Protein AF-A0A936QJ39-F1 (afdb_monomer_lite)

Radius of gyration: 16.29 Å; chains: 1; bounding box: 36×20×46 Å

Foldseek 3Di:
DDLAPLLVVLVVVLVVVLVVLVVVLVVLCVVQVPDPPDCDDDPVSVVSSVVSVVSVVVCVVLSVVLVVCCVPPHNVVSNVVSVD

pLDDT: mean 84.22, std 7.62, range [49.09, 93.25]

Secondary structure (DSSP, 8-state):
--S-HHHHHHHHHHHHHHHHHHHHHHHHHHHHT--TT---SSHHHHHHHHHHHHHHHHHHHHHHHHHHHHHHT-HHHHHHHHH-

Sequence (84 aa):
MNAYPITALATLVIAALMFVLAFNVGKARMKYGVKAPATTGEPTFERIYRVQMNTLESAICFLPCLWVFAAFMSDCWAGIVAAV

Structure (mmCIF, N/CA/C/O backbone):
data_AF-A0A936QJ39-F1
#
_entry.id   AF-A0A936QJ39-F1
#
loop_
_atom_site.group_PDB
_atom_site.id
_atom_site.type_symbol
_atom_site.label_atom_id
_atom_site.label_alt_id
_atom_site.label_comp_id
_atom_site.label_asym_id
_atom_site.label_entity_id
_atom_site.label_seq_id
_atom_site.pdbx_PDB_ins_code
_atom_site.Cartn_x
_atom_site.Cartn_y
_atom_site.Cartn_z
_atom_site.occupancy
_atom_site.B_iso_or_equiv
_atom_site.auth_seq_id
_atom_site.auth_comp_id
_atom_site.auth_asym_id
_atom_site.auth_atom_id
_atom_site.pdbx_PDB_model_num
ATOM 1 N N . MET A 1 1 ? 7.568 10.177 -23.980 1.00 49.09 1 MET A N 1
ATOM 2 C CA . MET A 1 1 ? 7.577 8.698 -23.993 1.00 49.09 1 MET A CA 1
ATOM 3 C C . MET A 1 1 ? 7.748 8.262 -22.547 1.00 49.09 1 MET A C 1
ATOM 5 O O . MET A 1 1 ? 8.773 8.589 -21.967 1.00 49.09 1 MET A O 1
ATOM 9 N N . ASN A 1 2 ? 6.718 7.683 -21.922 1.00 60.97 2 ASN A N 1
ATOM 10 C CA . ASN A 1 2 ? 6.789 7.301 -20.506 1.00 60.97 2 ASN A CA 1
ATOM 11 C C . ASN A 1 2 ? 7.747 6.118 -20.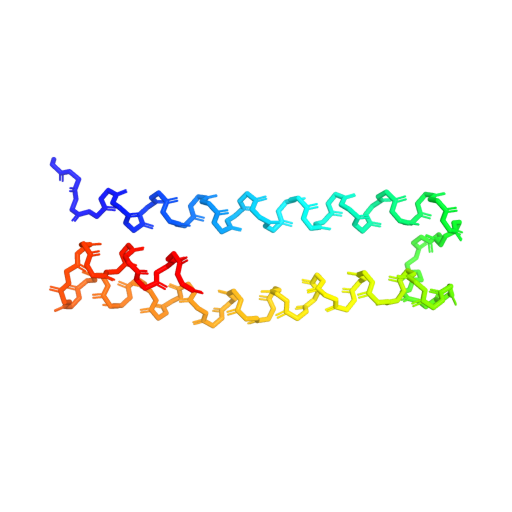361 1.00 60.97 2 ASN A C 1
ATOM 13 O O . ASN A 1 2 ? 7.537 5.098 -21.008 1.00 60.97 2 ASN A O 1
ATOM 17 N N . ALA A 1 3 ? 8.792 6.271 -19.549 1.00 67.75 3 ALA A N 1
ATOM 18 C CA . ALA A 1 3 ? 9.822 5.249 -19.383 1.00 67.75 3 ALA A CA 1
ATOM 19 C C . ALA A 1 3 ? 9.327 4.013 -18.602 1.00 67.75 3 ALA A C 1
ATOM 21 O O . ALA A 1 3 ? 9.826 2.924 -18.850 1.00 67.75 3 ALA A O 1
ATOM 22 N N . TYR A 1 4 ? 8.329 4.169 -17.715 1.00 78.38 4 TYR A N 1
ATOM 23 C CA . TYR A 1 4 ? 7.841 3.095 -16.829 1.00 78.38 4 TYR A CA 1
ATOM 24 C C . TYR A 1 4 ? 6.309 3.111 -16.618 1.00 78.38 4 TYR A C 1
ATOM 26 O O . TYR A 1 4 ? 5.835 3.335 -15.498 1.00 78.38 4 TYR A O 1
ATOM 34 N N . PRO A 1 5 ? 5.490 2.976 -17.680 1.00 82.38 5 PRO A N 1
ATOM 35 C CA . PRO A 1 5 ? 4.031 3.009 -17.557 1.00 82.38 5 PRO A CA 1
ATOM 36 C C . PRO A 1 5 ? 3.466 1.880 -16.678 1.00 82.38 5 PRO A C 1
ATOM 38 O O . PRO A 1 5 ? 2.496 2.112 -15.954 1.00 82.38 5 PRO A O 1
ATOM 41 N N . ILE A 1 6 ? 4.061 0.684 -16.705 1.00 83.19 6 ILE A N 1
ATOM 42 C CA . ILE A 1 6 ? 3.560 -0.486 -15.971 1.00 83.19 6 ILE A CA 1
ATOM 43 C C . ILE A 1 6 ? 3.908 -0.363 -14.484 1.00 83.19 6 ILE A C 1
ATOM 45 O O . ILE A 1 6 ? 3.044 -0.570 -13.632 1.00 83.19 6 ILE A O 1
ATOM 49 N N . THR A 1 7 ? 5.130 0.060 -14.158 1.00 84.19 7 THR A N 1
ATOM 50 C CA . THR A 1 7 ? 5.557 0.288 -12.766 1.00 84.19 7 THR A CA 1
ATOM 51 C C . THR A 1 7 ? 4.761 1.419 -12.101 1.00 84.19 7 THR A C 1
ATOM 53 O O . THR A 1 7 ? 4.395 1.331 -10.923 1.00 84.19 7 THR A O 1
ATOM 56 N N . ALA A 1 8 ? 4.422 2.470 -12.856 1.00 85.19 8 ALA A N 1
ATOM 57 C CA . ALA A 1 8 ? 3.554 3.542 -12.369 1.00 85.19 8 ALA A CA 1
ATOM 58 C C . ALA A 1 8 ? 2.128 3.040 -12.080 1.00 85.19 8 ALA A C 1
ATOM 60 O O . ALA A 1 8 ? 1.563 3.358 -11.031 1.00 85.19 8 ALA A O 1
ATOM 61 N N . LEU A 1 9 ? 1.563 2.210 -12.966 1.00 87.50 9 LEU A N 1
ATOM 62 C CA . LEU A 1 9 ? 0.256 1.584 -12.749 1.00 87.50 9 LEU A CA 1
ATOM 63 C C . LEU A 1 9 ? 0.275 0.660 -11.524 1.00 87.50 9 LEU A C 1
ATOM 65 O O . LEU A 1 9 ? -0.623 0.742 -10.689 1.00 87.50 9 LEU A O 1
ATOM 69 N N . ALA A 1 10 ? 1.321 -0.152 -11.363 1.00 87.31 10 ALA A N 1
ATOM 70 C CA . ALA A 1 10 ? 1.504 -1.005 -10.192 1.00 87.31 10 ALA A CA 1
ATOM 71 C C . ALA A 1 10 ? 1.540 -0.194 -8.885 1.00 87.31 10 ALA A C 1
ATOM 73 O O . ALA A 1 10 ? 0.865 -0.538 -7.914 1.00 87.31 10 ALA A O 1
ATOM 74 N N . THR A 1 11 ? 2.250 0.936 -8.879 1.00 88.50 11 THR A N 1
ATOM 75 C CA . THR A 1 11 ? 2.294 1.847 -7.724 1.00 88.50 11 THR A CA 1
ATOM 76 C C . THR A 1 11 ? 0.902 2.394 -7.381 1.00 88.50 11 THR A C 1
ATOM 78 O O . THR A 1 11 ? 0.530 2.440 -6.207 1.00 88.50 11 THR A O 1
ATOM 81 N N . LEU A 1 12 ? 0.096 2.756 -8.388 1.00 89.56 12 LEU A N 1
ATOM 82 C CA . LEU A 1 12 ? -1.289 3.200 -8.181 1.00 89.56 12 LEU A CA 1
ATOM 83 C C . LEU A 1 12 ? -2.180 2.091 -7.611 1.00 89.56 12 LEU A C 1
ATOM 85 O O . LEU A 1 12 ? -2.996 2.363 -6.731 1.00 89.56 12 LEU A O 1
ATOM 89 N N . VAL A 1 13 ? -2.016 0.849 -8.071 1.00 90.62 13 VAL A N 1
ATOM 90 C CA . VAL A 1 13 ? -2.762 -0.307 -7.548 1.00 90.62 13 VAL A CA 1
ATOM 91 C C . VAL A 1 13 ? -2.412 -0.564 -6.080 1.00 90.62 13 VAL A C 1
ATOM 93 O O . VAL A 1 13 ? -3.317 -0.731 -5.262 1.00 90.62 13 VAL A O 1
ATOM 96 N N . ILE A 1 14 ? -1.126 -0.516 -5.716 1.00 90.62 14 ILE A N 1
ATOM 97 C CA . ILE A 1 14 ? -0.678 -0.657 -4.320 1.00 90.62 14 ILE A CA 1
ATOM 98 C C . ILE A 1 14 ? -1.261 0.467 -3.455 1.00 90.62 14 ILE A C 1
ATOM 100 O O . ILE A 1 14 ? -1.792 0.208 -2.374 1.00 90.62 14 ILE A O 1
ATOM 104 N N . ALA A 1 15 ? -1.233 1.713 -3.936 1.00 91.44 15 ALA A N 1
ATOM 105 C CA . ALA A 1 15 ? -1.840 2.836 -3.226 1.00 91.44 15 ALA A CA 1
ATOM 106 C C . ALA A 1 15 ? -3.355 2.638 -3.030 1.00 91.44 15 ALA A C 1
ATOM 108 O O . ALA A 1 15 ? -3.867 2.838 -1.927 1.00 91.44 15 ALA A O 1
ATOM 109 N N . ALA A 1 16 ? -4.072 2.185 -4.062 1.00 92.00 16 ALA A N 1
ATOM 110 C CA . ALA A 1 16 ? -5.500 1.888 -3.974 1.00 92.00 16 ALA A CA 1
ATOM 111 C C . ALA A 1 16 ? -5.796 0.774 -2.952 1.00 92.00 16 ALA A C 1
ATOM 113 O O . ALA A 1 16 ? -6.711 0.921 -2.138 1.00 92.00 16 ALA A O 1
ATOM 114 N N . LEU A 1 17 ? -4.996 -0.297 -2.930 1.00 91.19 17 LEU A N 1
ATOM 115 C CA . LEU A 1 17 ? -5.103 -1.368 -1.935 1.00 91.19 17 LEU A CA 1
ATOM 116 C C . LEU A 1 17 ? -4.946 -0.823 -0.507 1.00 91.19 17 LEU A C 1
ATOM 118 O O . LEU A 1 17 ? -5.755 -1.135 0.369 1.00 91.19 17 LEU A O 1
ATOM 122 N N . MET A 1 18 ? -3.952 0.039 -0.284 1.00 91.62 18 MET A N 1
ATOM 123 C CA . MET A 1 18 ? -3.717 0.685 1.010 1.00 91.62 18 MET A CA 1
ATOM 124 C C . MET A 1 18 ? -4.911 1.537 1.459 1.00 91.62 18 MET A C 1
ATOM 126 O O . MET A 1 18 ? -5.315 1.464 2.624 1.00 91.62 18 MET A O 1
ATOM 130 N N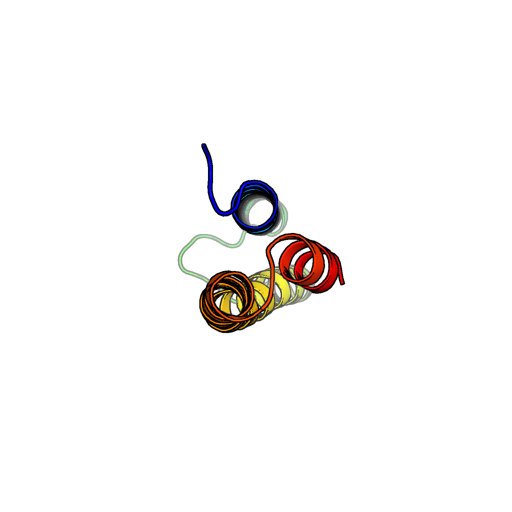 . PHE A 1 19 ? -5.528 2.288 0.542 1.00 91.94 19 PHE A N 1
ATOM 131 C CA . PHE A 1 19 ? -6.755 3.040 0.826 1.00 91.94 19 PHE A CA 1
ATOM 132 C C . PHE A 1 19 ? -7.931 2.128 1.193 1.00 91.94 19 PHE A C 1
ATOM 134 O O . PHE A 1 19 ? -8.649 2.415 2.153 1.00 91.94 19 PHE A O 1
ATOM 141 N N . VAL A 1 20 ? -8.117 1.013 0.481 1.00 92.00 20 VAL A N 1
ATOM 142 C CA . VAL A 1 20 ? -9.181 0.038 0.780 1.00 92.00 20 VAL A CA 1
ATOM 143 C C . VAL A 1 20 ? -8.980 -0.588 2.162 1.00 92.00 20 VAL A C 1
ATOM 145 O O . VAL A 1 20 ? -9.934 -0.683 2.939 1.00 92.00 20 VAL A O 1
ATOM 148 N N . LEU A 1 21 ? -7.748 -0.967 2.513 1.00 91.25 21 LEU A N 1
ATOM 149 C CA . LEU A 1 21 ? -7.425 -1.501 3.839 1.00 91.25 21 LEU A CA 1
ATOM 150 C C . LEU A 1 21 ? -7.682 -0.468 4.943 1.00 91.25 21 LEU A C 1
ATOM 152 O O . LEU A 1 21 ? -8.311 -0.795 5.952 1.00 91.25 21 LEU A O 1
ATOM 156 N N . ALA A 1 22 ? -7.273 0.787 4.738 1.00 89.56 22 ALA A N 1
ATOM 157 C CA . ALA A 1 22 ? -7.536 1.872 5.682 1.00 89.56 22 ALA A CA 1
ATOM 158 C C . ALA A 1 22 ? -9.045 2.118 5.869 1.00 89.56 22 ALA A C 1
ATOM 160 O O . ALA A 1 22 ? -9.522 2.263 6.999 1.00 89.56 22 ALA A O 1
ATOM 161 N N . PHE A 1 23 ? -9.818 2.094 4.781 1.00 90.94 23 PHE A N 1
ATOM 162 C CA . PHE A 1 23 ? -11.274 2.218 4.832 1.00 90.94 23 PHE A CA 1
ATOM 163 C C . PHE A 1 23 ? -11.930 1.046 5.576 1.00 90.94 23 PHE A C 1
ATOM 165 O O . PHE A 1 23 ? -12.833 1.256 6.389 1.00 90.94 23 PHE A O 1
ATOM 172 N N . ASN A 1 24 ? -11.444 -0.182 5.375 1.00 89.25 24 ASN A N 1
ATOM 173 C CA . ASN A 1 24 ? -11.920 -1.363 6.098 1.00 89.25 24 ASN A CA 1
ATOM 174 C C . ASN A 1 24 ? -11.638 -1.275 7.603 1.00 89.25 24 ASN A C 1
ATOM 176 O O . ASN A 1 24 ? -12.523 -1.594 8.401 1.00 89.25 24 ASN A O 1
ATOM 180 N N . VAL A 1 25 ? -10.463 -0.776 8.004 1.00 88.06 25 VAL A N 1
ATOM 181 C CA . VAL A 1 25 ? -10.162 -0.472 9.414 1.00 88.06 25 VAL A CA 1
ATOM 182 C C . VAL A 1 25 ? -11.115 0.601 9.944 1.00 88.06 25 VAL A C 1
ATOM 184 O O . VAL A 1 25 ? -11.662 0.436 11.031 1.00 88.06 25 VAL A O 1
ATOM 187 N N . GLY A 1 26 ? -11.377 1.669 9.184 1.00 87.06 26 GLY A N 1
ATOM 188 C CA . GLY A 1 26 ? -12.339 2.715 9.556 1.00 87.06 26 GLY A CA 1
ATOM 189 C C . GLY A 1 26 ? -13.757 2.173 9.772 1.00 87.06 26 GLY A C 1
ATOM 190 O O . GLY A 1 26 ? -14.384 2.449 10.797 1.00 87.06 26 GLY A O 1
ATOM 191 N N . LYS A 1 27 ? -14.240 1.315 8.867 1.00 88.19 27 LYS A N 1
ATOM 192 C CA . LYS A 1 27 ? -15.520 0.607 9.031 1.00 88.19 27 LYS A CA 1
ATOM 193 C C . LYS A 1 27 ? -15.519 -0.307 10.254 1.00 88.19 27 LYS A C 1
ATOM 195 O O . LYS A 1 27 ? -16.515 -0.354 10.973 1.00 88.19 27 LYS A O 1
ATOM 200 N N . ALA A 1 28 ? -14.418 -1.012 10.511 1.00 85.94 28 ALA A N 1
ATOM 201 C CA . ALA A 1 28 ? -14.279 -1.855 11.692 1.00 85.94 28 ALA A CA 1
ATOM 202 C C . ALA A 1 28 ? -14.300 -1.023 12.988 1.00 85.94 28 ALA A C 1
ATOM 204 O O . ALA A 1 28 ? -14.979 -1.416 13.934 1.00 85.94 28 ALA A O 1
ATOM 205 N N . ARG A 1 29 ? -13.670 0.162 13.016 1.00 86.00 29 ARG A N 1
ATOM 206 C CA . ARG A 1 29 ? -13.752 1.096 14.158 1.00 86.00 29 ARG A CA 1
ATOM 207 C C . ARG A 1 29 ? -15.197 1.472 14.475 1.00 86.00 29 ARG A C 1
ATOM 209 O O . ARG A 1 29 ? -15.595 1.412 15.634 1.00 86.00 29 ARG A O 1
ATOM 216 N N . MET A 1 30 ? -15.985 1.797 13.449 1.00 85.38 30 MET A N 1
ATOM 217 C CA . MET A 1 30 ? -17.405 2.134 13.612 1.00 85.38 30 MET A CA 1
ATOM 218 C C . MET A 1 30 ? -18.236 0.932 14.076 1.00 85.38 30 MET A C 1
ATOM 220 O O . MET A 1 30 ? -19.089 1.082 14.946 1.00 85.38 30 MET A O 1
ATOM 224 N N . LYS A 1 31 ? -17.974 -0.262 13.52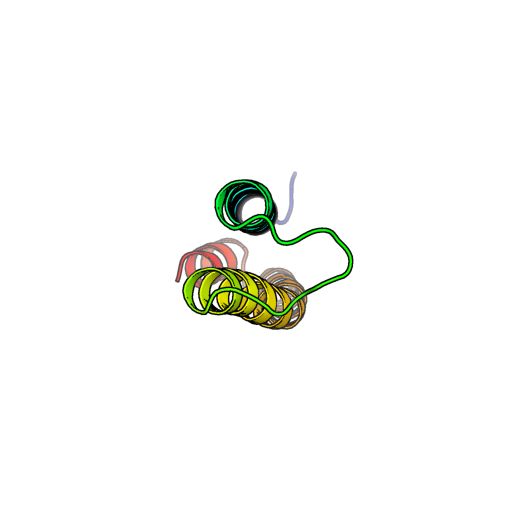9 1.00 85.88 31 LYS A N 1
ATOM 225 C CA . LYS A 1 31 ? -18.716 -1.490 13.858 1.00 85.88 31 LYS A CA 1
ATOM 226 C C . LYS A 1 31 ? -18.457 -1.981 15.285 1.00 85.88 31 LYS A C 1
ATOM 228 O O . LYS A 1 31 ? -19.396 -2.407 15.947 1.00 85.88 31 LYS A O 1
ATOM 233 N N . TYR A 1 32 ? -17.206 -1.937 15.742 1.00 84.44 32 TYR A N 1
ATOM 234 C CA . TYR A 1 32 ? -16.799 -2.447 17.057 1.00 84.44 32 TYR A CA 1
ATOM 235 C C . TYR A 1 32 ? -16.713 -1.355 18.137 1.00 84.44 32 TYR A C 1
ATOM 237 O O . TYR A 1 32 ? -16.314 -1.634 19.262 1.00 84.44 32 TYR A O 1
ATOM 245 N N . GLY A 1 33 ? -17.079 -0.108 17.815 1.00 82.06 33 GLY A N 1
ATOM 246 C CA . GLY A 1 33 ? -17.133 0.995 18.781 1.00 82.06 33 GLY A CA 1
ATOM 247 C C . GLY A 1 33 ? -15.770 1.450 19.318 1.00 82.06 33 GLY A C 1
ATOM 248 O O . GLY A 1 33 ? -15.707 2.101 20.362 1.00 82.06 33 GLY A O 1
ATOM 249 N N . VAL A 1 34 ? -14.675 1.131 18.622 1.00 80.12 34 VAL A N 1
ATOM 250 C CA . VAL A 1 34 ? -13.312 1.478 19.048 1.00 80.12 34 VAL A CA 1
ATOM 251 C C . VAL A 1 34 ? -13.037 2.948 18.720 1.00 80.12 34 VAL A C 1
ATOM 253 O O . VAL A 1 34 ? -12.663 3.300 17.595 1.00 80.12 34 VAL A O 1
ATOM 256 N N . LYS A 1 35 ? -13.237 3.827 19.710 1.00 78.38 35 LYS A N 1
ATOM 257 C CA . LYS A 1 35 ? -12.933 5.262 19.594 1.00 78.38 35 LYS A CA 1
ATOM 258 C C . LYS A 1 35 ? -11.429 5.476 19.413 1.00 78.38 35 LYS A C 1
ATOM 260 O O . LYS A 1 35 ? -10.618 4.909 20.141 1.00 78.38 35 LYS A O 1
ATOM 265 N N . ALA A 1 36 ? -11.048 6.327 18.461 1.00 75.06 36 ALA A N 1
ATOM 266 C CA . ALA A 1 36 ? -9.666 6.794 18.357 1.00 75.06 36 ALA A CA 1
ATOM 267 C C . ALA A 1 36 ? -9.241 7.479 19.679 1.00 75.06 36 ALA A C 1
ATOM 269 O O . ALA A 1 36 ? -10.079 8.160 20.276 1.00 75.06 36 ALA A O 1
ATOM 270 N N . PRO A 1 37 ? -7.990 7.322 20.162 1.00 75.19 37 PRO A N 1
ATOM 271 C CA . PRO A 1 37 ? -6.821 6.695 19.528 1.00 75.19 37 PRO A CA 1
ATOM 272 C C . PRO A 1 37 ? -6.648 5.194 19.824 1.00 75.19 37 PRO A C 1
ATOM 274 O O . PRO A 1 37 ? -5.614 4.632 19.471 1.00 75.19 37 PRO A O 1
ATOM 277 N N . ALA A 1 38 ? -7.619 4.533 20.463 1.00 78.44 38 ALA A N 1
ATOM 278 C CA . ALA A 1 38 ? -7.463 3.134 20.847 1.00 78.44 38 ALA A CA 1
ATOM 279 C C . ALA A 1 38 ? -7.224 2.236 19.617 1.00 78.44 38 ALA A C 1
ATOM 281 O O . ALA A 1 38 ? -7.890 2.355 18.577 1.00 78.44 38 ALA A O 1
ATOM 282 N N . THR A 1 39 ? -6.228 1.361 19.740 1.00 79.38 39 THR A N 1
ATOM 283 C CA . THR A 1 39 ? -5.847 0.333 18.757 1.00 79.38 39 THR A CA 1
ATOM 284 C C . THR A 1 39 ? -6.136 -1.080 19.259 1.00 79.38 39 THR A C 1
ATOM 286 O O . THR A 1 39 ? -5.944 -2.039 18.518 1.00 79.38 39 THR A O 1
ATOM 289 N N . THR A 1 40 ? -6.634 -1.198 20.487 1.00 76.25 40 THR A N 1
ATOM 290 C CA . THR A 1 40 ? -7.009 -2.445 21.148 1.00 76.25 40 THR A CA 1
ATOM 291 C C . THR A 1 40 ? -8.489 -2.421 21.508 1.00 76.25 40 THR A C 1
ATOM 293 O O . THR A 1 40 ? -9.082 -1.353 21.700 1.00 76.25 40 THR A O 1
ATOM 296 N N . GLY A 1 41 ? -9.109 -3.596 21.555 1.00 79.56 41 GLY A N 1
ATOM 297 C CA . GLY A 1 41 ? -10.536 -3.709 21.833 1.00 79.56 41 GLY A CA 1
ATOM 298 C C . GLY A 1 41 ? -11.070 -5.091 21.496 1.00 79.56 41 GLY A C 1
ATOM 299 O O . GLY A 1 41 ? -10.772 -6.066 22.175 1.00 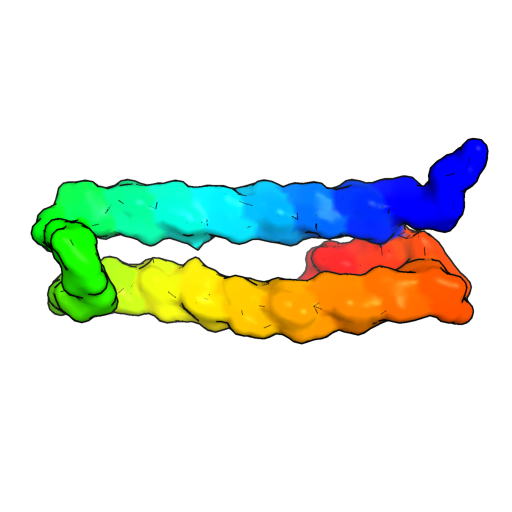79.56 41 GLY A O 1
ATOM 300 N N . GLU A 1 42 ? -11.901 -5.171 20.460 1.00 85.06 42 GLU A N 1
ATOM 301 C CA . GLU A 1 42 ? -12.469 -6.443 20.023 1.00 85.06 42 GLU A CA 1
ATOM 302 C C . GLU A 1 42 ? -11.430 -7.246 19.196 1.00 85.06 42 GLU A C 1
ATOM 304 O O . GLU A 1 42 ? -10.759 -6.671 18.330 1.00 85.06 42 GLU A O 1
ATOM 309 N N . PRO A 1 43 ? -11.266 -8.565 19.430 1.00 86.31 43 PRO A N 1
ATOM 310 C CA . PRO A 1 43 ? -10.231 -9.370 18.770 1.00 86.31 43 PRO A CA 1
ATOM 311 C C . PRO A 1 43 ? -10.275 -9.363 17.232 1.00 86.31 43 PRO A C 1
ATOM 313 O O . PRO A 1 43 ? -9.237 -9.463 16.574 1.00 86.31 43 PRO A O 1
ATOM 316 N N . THR A 1 44 ? -11.457 -9.253 16.626 1.00 85.69 44 THR A N 1
ATOM 317 C CA . THR A 1 44 ? -11.627 -9.141 15.169 1.00 85.69 44 THR A CA 1
ATOM 318 C C . THR A 1 44 ? -11.162 -7.779 14.650 1.00 85.69 44 THR A C 1
ATOM 320 O O . TH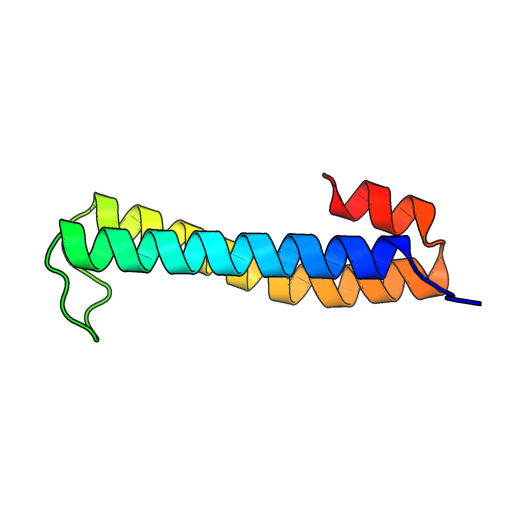R A 1 44 ? -10.517 -7.730 13.599 1.00 85.69 44 THR A O 1
ATOM 323 N N . PHE A 1 45 ? -11.412 -6.682 15.373 1.00 87.69 45 PHE A N 1
ATOM 324 C CA . PHE A 1 45 ? -10.840 -5.367 15.057 1.00 87.69 45 PHE A CA 1
ATOM 325 C C . PHE A 1 45 ? -9.310 -5.406 15.061 1.00 87.69 45 PHE A C 1
ATOM 327 O O . PHE A 1 45 ? -8.687 -4.952 14.099 1.00 87.69 45 PHE A O 1
ATOM 334 N N . GLU A 1 46 ? -8.708 -5.993 16.098 1.00 88.38 46 GLU A N 1
ATOM 335 C CA . GLU A 1 46 ? -7.249 -6.092 16.207 1.00 88.38 46 GLU A CA 1
ATOM 336 C C . GLU A 1 46 ? -6.649 -6.876 15.037 1.00 88.38 46 GLU A C 1
ATOM 338 O O . GLU A 1 46 ? -5.652 -6.448 14.460 1.00 88.38 46 GLU A O 1
ATOM 343 N N . ARG A 1 47 ? -7.292 -7.971 14.608 1.00 89.81 47 ARG A N 1
ATOM 344 C CA . ARG A 1 47 ? -6.866 -8.725 13.417 1.00 89.81 47 ARG A CA 1
ATOM 345 C C . ARG A 1 47 ? -6.905 -7.875 12.148 1.00 89.81 47 ARG A C 1
ATOM 347 O O . ARG A 1 47 ? -5.924 -7.855 11.411 1.00 89.81 47 ARG A O 1
ATOM 354 N N . ILE A 1 48 ? -8.001 -7.153 11.901 1.00 88.75 48 ILE A N 1
ATOM 355 C CA . ILE A 1 48 ? -8.139 -6.287 10.714 1.00 88.75 48 ILE A CA 1
ATOM 356 C C . ILE A 1 48 ? -7.081 -5.174 10.736 1.00 88.75 48 ILE A C 1
ATOM 358 O O . ILE A 1 48 ? -6.453 -4.891 9.716 1.00 88.75 48 ILE A O 1
ATOM 362 N N . TYR A 1 49 ? -6.848 -4.575 11.904 1.00 88.88 49 TYR A N 1
ATOM 363 C CA . TYR A 1 49 ? -5.835 -3.540 12.086 1.00 88.88 49 TYR A CA 1
ATOM 364 C C . TYR A 1 49 ? -4.410 -4.071 11.862 1.00 88.88 49 TYR A C 1
ATOM 366 O O . TYR A 1 49 ? -3.615 -3.430 11.177 1.00 88.88 49 TYR A O 1
ATOM 374 N N . ARG A 1 50 ? -4.096 -5.272 12.363 1.00 90.06 50 ARG A N 1
ATOM 375 C CA . ARG A 1 50 ? -2.795 -5.927 12.146 1.00 90.06 50 ARG A CA 1
ATOM 376 C C . ARG A 1 50 ? -2.545 -6.258 10.681 1.00 90.06 50 ARG A C 1
ATOM 378 O O . ARG A 1 50 ? -1.439 -6.033 10.214 1.00 90.06 50 ARG A O 1
ATOM 385 N N . VAL A 1 51 ? -3.555 -6.726 9.944 1.00 92.38 51 VAL A N 1
ATOM 386 C CA . VAL A 1 51 ? -3.421 -6.945 8.492 1.00 92.38 51 VAL A CA 1
ATOM 387 C C . VAL A 1 51 ? -3.045 -5.639 7.793 1.00 92.38 51 VAL A C 1
ATOM 389 O O . VAL A 1 51 ? -2.087 -5.613 7.030 1.00 92.38 51 VAL A O 1
ATOM 392 N N . GLN A 1 52 ? -3.735 -4.538 8.106 1.00 91.50 52 GLN A N 1
ATOM 393 C CA . GLN A 1 52 ? -3.445 -3.239 7.497 1.00 91.50 52 GLN A CA 1
ATOM 394 C C . GLN A 1 52 ? -2.038 -2.720 7.836 1.00 91.50 52 GLN A C 1
ATOM 396 O O . GLN A 1 52 ? -1.366 -2.198 6.948 1.00 91.50 52 GLN A O 1
ATOM 401 N N . MET A 1 53 ? -1.577 -2.882 9.079 1.00 91.62 53 MET A N 1
ATOM 402 C CA . MET A 1 53 ? -0.217 -2.502 9.485 1.00 91.62 53 MET A CA 1
ATOM 403 C C . MET A 1 53 ? 0.853 -3.386 8.830 1.00 91.62 53 MET A C 1
ATOM 405 O O . MET A 1 53 ? 1.794 -2.852 8.254 1.00 91.62 53 MET A O 1
ATOM 409 N N . ASN A 1 54 ? 0.677 -4.710 8.810 1.00 93.25 54 ASN A N 1
ATOM 410 C CA . ASN A 1 54 ? 1.629 -5.627 8.172 1.00 93.25 54 ASN A CA 1
ATOM 411 C C . ASN A 1 54 ? 1.760 -5.354 6.662 1.00 93.25 54 ASN A C 1
ATOM 413 O O . ASN A 1 54 ? 2.862 -5.388 6.107 1.00 93.25 54 ASN A O 1
ATOM 417 N N . THR A 1 55 ? 0.645 -5.066 5.978 1.00 91.00 55 THR A N 1
ATOM 418 C CA . THR A 1 55 ? 0.679 -4.681 4.559 1.00 91.00 55 THR A CA 1
ATOM 419 C C . THR A 1 55 ? 1.378 -3.337 4.363 1.00 91.00 55 THR A C 1
ATOM 421 O O . THR A 1 55 ? 2.129 -3.190 3.403 1.00 91.00 55 THR A O 1
ATOM 424 N N . LEU A 1 56 ? 1.194 -2.380 5.279 1.00 91.38 56 LEU A N 1
ATOM 425 C CA . LEU A 1 56 ? 1.878 -1.085 5.237 1.00 91.38 56 LEU A CA 1
ATOM 426 C C . LEU A 1 56 ? 3.396 -1.244 5.361 1.00 91.38 56 LEU A C 1
ATOM 428 O O . LEU A 1 56 ? 4.139 -0.695 4.550 1.00 91.38 56 LEU A O 1
ATOM 432 N N . GLU A 1 57 ? 3.845 -2.017 6.348 1.00 91.75 57 GLU A N 1
ATOM 433 C CA . GLU A 1 57 ? 5.262 -2.315 6.576 1.00 91.75 57 GLU A CA 1
ATOM 434 C C . GLU A 1 57 ? 5.888 -2.991 5.349 1.00 91.75 57 GLU A C 1
ATOM 436 O O . GLU A 1 57 ? 6.956 -2.591 4.885 1.00 91.75 57 GLU A O 1
ATOM 441 N N . SER A 1 58 ? 5.175 -3.958 4.763 1.00 88.75 58 SER A N 1
ATOM 442 C CA . SER A 1 58 ? 5.620 -4.650 3.550 1.00 88.75 58 SER A CA 1
ATOM 443 C C . SER A 1 58 ? 5.689 -3.704 2.347 1.00 88.75 58 SER A C 1
ATOM 445 O O . SER A 1 58 ? 6.668 -3.724 1.604 1.00 88.75 58 SER A O 1
ATOM 447 N N . ALA A 1 59 ? 4.686 -2.838 2.165 1.00 89.44 59 ALA A N 1
ATOM 448 C CA . ALA A 1 59 ? 4.616 -1.903 1.043 1.00 89.44 59 ALA A CA 1
ATOM 449 C C . ALA A 1 59 ? 5.757 -0.874 1.063 1.00 89.44 59 ALA A C 1
ATOM 451 O O . ALA A 1 59 ? 6.296 -0.546 0.004 1.00 89.44 59 ALA A O 1
ATOM 452 N N . ILE A 1 60 ? 6.159 -0.404 2.251 1.00 89.81 60 ILE A N 1
ATOM 453 C CA . ILE A 1 60 ? 7.291 0.525 2.415 1.00 89.81 60 ILE A CA 1
ATOM 454 C C . ILE A 1 60 ? 8.600 -0.103 1.931 1.00 89.81 60 ILE A C 1
ATOM 456 O O . ILE A 1 60 ? 9.400 0.588 1.306 1.00 89.81 60 ILE A O 1
ATOM 460 N N . CYS A 1 61 ? 8.816 -1.396 2.179 1.00 88.88 61 CYS A N 1
ATOM 461 C CA . CYS A 1 61 ? 9.983 -2.111 1.658 1.00 88.88 61 CYS A CA 1
ATOM 462 C C . CYS A 1 61 ? 9.830 -2.471 0.172 1.00 88.88 61 CYS A C 1
ATOM 464 O O . CYS A 1 61 ? 10.804 -2.441 -0.576 1.00 88.88 61 CYS A O 1
ATOM 466 N N . PHE A 1 62 ? 8.616 -2.802 -0.274 1.00 88.56 62 PHE A N 1
ATOM 467 C CA . PHE A 1 62 ? 8.359 -3.289 -1.628 1.00 88.56 62 PHE A CA 1
ATOM 468 C C . PHE A 1 62 ? 8.483 -2.199 -2.698 1.00 88.56 62 PHE A C 1
ATOM 470 O O . PHE A 1 62 ? 9.140 -2.406 -3.716 1.00 88.56 62 PHE A O 1
ATOM 477 N N . LEU A 1 63 ? 7.896 -1.022 -2.464 1.00 88.00 63 LEU A N 1
ATOM 478 C CA . LEU A 1 63 ? 7.908 0.099 -3.409 1.00 88.00 63 LEU A CA 1
ATOM 479 C C . LEU A 1 63 ? 9.324 0.526 -3.853 1.00 88.00 63 LEU A C 1
ATOM 481 O O . LEU A 1 63 ? 9.558 0.569 -5.060 1.00 88.00 63 LEU A O 1
ATOM 485 N N . PRO A 1 64 ? 10.296 0.812 -2.964 1.00 89.12 64 PRO A N 1
ATOM 486 C CA . PRO A 1 64 ? 11.635 1.204 -3.400 1.00 89.12 64 PRO A CA 1
ATOM 487 C C . PRO A 1 64 ? 12.326 0.082 -4.183 1.00 89.12 64 PRO A C 1
ATOM 489 O O . PRO A 1 64 ? 12.917 0.351 -5.226 1.00 89.12 64 PRO A O 1
ATOM 492 N N . CYS A 1 65 ? 12.190 -1.173 -3.746 1.00 87.00 65 CYS A N 1
ATOM 493 C CA . CYS A 1 65 ? 12.729 -2.329 -4.463 1.00 87.00 65 CYS A CA 1
ATOM 494 C C . CYS A 1 65 ? 12.135 -2.462 -5.873 1.00 87.00 65 CYS A C 1
ATOM 496 O O . CYS A 1 65 ? 12.876 -2.701 -6.827 1.00 87.00 65 CYS A O 1
ATOM 498 N N . LEU A 1 66 ? 10.824 -2.250 -6.021 1.00 87.12 66 LEU A N 1
ATOM 499 C CA . LEU A 1 66 ? 10.125 -2.292 -7.304 1.00 87.12 66 LEU A CA 1
ATOM 500 C C . LEU A 1 66 ? 10.655 -1.228 -8.274 1.00 87.12 66 LEU A C 1
ATOM 502 O O . LEU A 1 66 ? 10.923 -1.529 -9.435 1.00 87.12 66 LEU A O 1
ATOM 506 N N . TRP A 1 67 ? 10.847 0.002 -7.794 1.00 86.31 67 TRP A N 1
ATOM 507 C CA . TRP A 1 67 ? 11.350 1.106 -8.615 1.00 86.31 67 TRP A CA 1
ATOM 508 C C . TRP A 1 67 ? 12.815 0.922 -9.021 1.00 86.31 67 TRP A C 1
ATOM 510 O O . TRP A 1 67 ? 13.164 1.200 -10.170 1.00 86.31 67 TRP A O 1
ATOM 520 N N . VAL A 1 68 ? 13.664 0.402 -8.126 1.00 86.94 68 VAL A N 1
ATOM 521 C CA . VAL A 1 68 ? 15.037 0.011 -8.487 1.00 86.94 68 VAL A CA 1
ATOM 522 C C . VAL A 1 68 ? 15.001 -1.088 -9.553 1.00 86.94 68 VAL A C 1
ATOM 524 O O . VAL A 1 68 ? 15.657 -0.973 -10.585 1.00 86.94 68 VAL A O 1
ATOM 527 N N . PHE A 1 69 ? 14.185 -2.123 -9.376 1.00 84.31 69 PHE A N 1
ATOM 528 C CA . PHE A 1 69 ? 14.096 -3.211 -10.347 1.00 84.31 69 PHE A CA 1
ATOM 529 C C . PHE A 1 69 ? 13.584 -2.749 -11.724 1.00 84.31 69 PHE A C 1
ATOM 531 O O . PHE A 1 69 ? 14.130 -3.154 -12.753 1.00 84.31 69 PHE A O 1
ATOM 538 N N . ALA A 1 70 ? 12.598 -1.850 -11.755 1.00 84.50 70 ALA A N 1
ATOM 539 C CA . ALA A 1 70 ? 12.108 -1.239 -12.987 1.00 84.50 70 ALA A CA 1
ATOM 540 C C . ALA A 1 70 ? 13.203 -0.442 -13.713 1.00 84.50 70 ALA A C 1
ATOM 542 O O . ALA A 1 70 ? 13.341 -0.573 -14.928 1.00 84.50 70 ALA A O 1
ATOM 543 N N . ALA A 1 71 ? 14.005 0.330 -12.970 1.00 83.12 71 ALA A N 1
ATOM 544 C CA . ALA A 1 71 ? 15.061 1.170 -13.531 1.00 83.12 71 ALA A CA 1
ATOM 545 C C . ALA A 1 71 ? 16.260 0.380 -14.082 1.00 83.12 71 ALA A C 1
ATOM 547 O O . ALA A 1 71 ? 16.861 0.801 -15.069 1.00 83.12 71 ALA A O 1
ATOM 548 N N . PHE A 1 72 ? 16.622 -0.743 -13.452 1.00 81.19 72 PHE A N 1
ATOM 549 C CA . PHE A 1 72 ? 17.818 -1.514 -13.820 1.00 81.19 72 PHE A CA 1
ATOM 550 C C . PHE A 1 72 ? 17.543 -2.718 -14.729 1.00 81.19 72 PHE A C 1
ATOM 552 O O . PHE A 1 72 ? 18.449 -3.130 -15.449 1.00 81.19 72 PHE A O 1
ATOM 559 N N . MET A 1 73 ? 16.338 -3.297 -14.696 1.00 77.56 73 MET A N 1
ATOM 560 C CA . MET A 1 73 ? 16.026 -4.528 -15.431 1.00 77.56 73 MET A CA 1
ATOM 561 C C . MET A 1 73 ? 15.042 -4.276 -16.577 1.00 77.56 73 MET A C 1
ATOM 563 O O . MET A 1 73 ? 15.434 -4.270 -17.741 1.00 77.56 73 MET A O 1
ATOM 567 N N . SER A 1 74 ? 13.753 -4.101 -16.268 1.00 75.94 74 SER A N 1
ATOM 568 C CA . SER A 1 74 ? 12.719 -3.749 -17.251 1.00 75.94 74 SER A CA 1
ATOM 569 C C . SER A 1 74 ? 11.376 -3.449 -16.575 1.00 75.94 74 SER A C 1
ATOM 571 O O . SER A 1 74 ? 11.045 -4.060 -15.555 1.00 75.94 74 SER A O 1
ATOM 573 N N . ASP A 1 75 ? 10.551 -2.623 -17.221 1.00 75.06 75 ASP A N 1
ATOM 574 C CA . ASP A 1 75 ? 9.191 -2.283 -16.773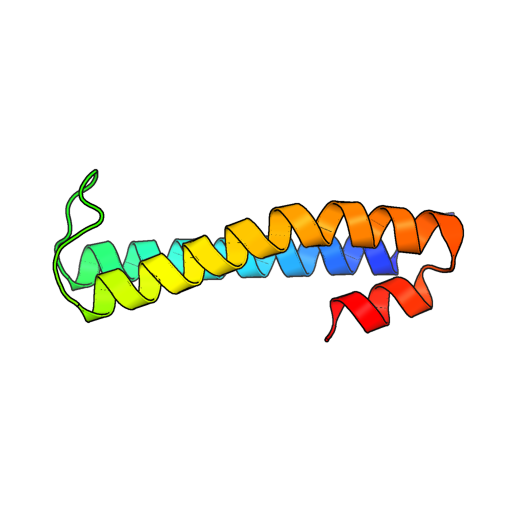 1.00 75.06 75 ASP A CA 1
ATOM 575 C C . ASP A 1 75 ? 8.216 -3.481 -16.808 1.00 75.06 75 ASP A C 1
ATOM 577 O O . ASP A 1 75 ? 7.387 -3.636 -15.914 1.00 75.06 75 ASP A O 1
ATOM 581 N N . CYS A 1 76 ? 8.340 -4.383 -17.795 1.00 76.00 76 CYS A N 1
ATOM 582 C CA . CYS A 1 76 ? 7.478 -5.570 -17.896 1.00 76.00 76 CYS A CA 1
ATOM 583 C C . CYS A 1 76 ? 7.699 -6.548 -16.737 1.00 76.00 76 CYS A C 1
ATOM 585 O O . CYS A 1 76 ? 6.736 -6.997 -16.117 1.00 76.00 76 CYS A O 1
ATOM 587 N N . TRP A 1 77 ? 8.960 -6.867 -16.423 1.00 75.12 77 TRP A N 1
ATOM 588 C CA . TRP A 1 77 ? 9.272 -7.758 -15.304 1.00 75.12 77 TRP A CA 1
ATOM 589 C C . TRP A 1 77 ? 8.898 -7.122 -13.961 1.00 75.12 77 TRP A C 1
ATOM 591 O O . TRP A 1 77 ? 8.400 -7.825 -13.086 1.00 75.12 77 TRP A O 1
ATOM 601 N N . ALA A 1 78 ? 9.067 -5.802 -13.808 1.00 75.38 78 ALA A N 1
ATOM 602 C CA . ALA A 1 78 ? 8.621 -5.086 -12.613 1.00 75.38 78 ALA A CA 1
ATOM 603 C C . ALA A 1 78 ? 7.100 -5.190 -12.423 1.00 75.38 78 ALA A C 1
ATOM 605 O O . ALA A 1 78 ? 6.637 -5.491 -11.326 1.00 75.38 78 ALA A O 1
ATOM 606 N N . GLY A 1 79 ? 6.320 -5.039 -13.496 1.00 75.69 79 GLY A N 1
ATOM 607 C CA . GLY A 1 79 ? 4.870 -5.234 -13.457 1.00 75.69 79 GLY A CA 1
ATOM 608 C C . GLY A 1 79 ? 4.439 -6.637 -13.031 1.00 75.69 79 GLY A C 1
ATOM 609 O O . GLY A 1 79 ? 3.517 -6.771 -12.232 1.00 75.69 79 GLY A O 1
ATOM 610 N N . ILE A 1 80 ? 5.120 -7.678 -13.525 1.00 77.75 80 ILE A N 1
ATOM 611 C CA . ILE A 1 80 ? 4.834 -9.071 -13.143 1.00 77.75 80 ILE A CA 1
ATOM 612 C C . ILE A 1 80 ? 5.145 -9.293 -11.661 1.00 77.75 80 ILE A C 1
ATOM 614 O O . ILE A 1 80 ? 4.320 -9.855 -10.950 1.00 77.75 80 ILE A O 1
ATOM 618 N N . VAL A 1 81 ? 6.297 -8.814 -11.183 1.00 80.38 81 VAL A N 1
ATOM 619 C CA . VAL A 1 81 ? 6.685 -8.929 -9.767 1.00 80.38 81 VAL A CA 1
ATOM 620 C C . VAL A 1 81 ? 5.723 -8.162 -8.858 1.00 80.38 81 VAL A C 1
ATOM 622 O O . VAL A 1 81 ? 5.446 -8.620 -7.762 1.00 80.38 81 VAL A O 1
ATOM 625 N N . ALA A 1 82 ? 5.177 -7.030 -9.305 1.00 76.31 82 ALA A N 1
ATOM 626 C CA . ALA A 1 82 ? 4.165 -6.287 -8.553 1.00 76.31 82 ALA A CA 1
ATOM 627 C C . ALA A 1 82 ? 2.788 -6.959 -8.489 1.00 76.31 82 ALA A C 1
ATOM 629 O O . ALA A 1 82 ? 1.983 -6.593 -7.635 1.00 76.31 82 ALA A O 1
ATOM 630 N N . ALA A 1 83 ? 2.493 -7.885 -9.400 1.00 73.19 83 ALA A N 1
ATOM 631 C CA . ALA A 1 83 ? 1.212 -8.583 -9.442 1.00 73.19 83 ALA A CA 1
ATOM 632 C C . ALA A 1 83 ? 1.171 -9.849 -8.565 1.00 73.19 83 ALA A C 1
ATOM 634 O O . ALA A 1 83 ? 0.080 -10.376 -8.344 1.00 73.19 83 ALA A O 1
ATOM 635 N N . VAL A 1 84 ? 2.329 -10.341 -8.108 1.00 68.00 84 VAL A N 1
ATOM 636 C CA . VAL A 1 84 ? 2.492 -11.556 -7.285 1.00 68.00 84 VAL A CA 1
ATOM 637 C C . VAL A 1 84 ? 2.688 -11.176 -5.824 1.00 68.00 84 VAL A C 1
ATOM 639 O O . VAL A 1 84 ? 2.024 -11.811 -4.975 1.00 68.00 84 VAL A O 1
#